Protein AF-A0A9D1U4Z6-F1 (afdb_monomer_lite)

Sequence (49 aa):
MRTKWLAFWHQPVVAFIGWTVFYFAVLMALVYLYGYSGLNSSTFIYNEF

Radius of gyration: 19.45 Å; chains: 1; bounding box: 47×27×41 Å

Structure (mmCIF, N/CA/C/O backbone):
data_AF-A0A9D1U4Z6-F1
#
_entry.id   AF-A0A9D1U4Z6-F1
#
loop_
_atom_site.group_PDB
_atom_site.id
_atom_site.type_symbol
_atom_site.label_atom_id
_atom_site.label_alt_id
_atom_site.label_comp_id
_atom_site.label_asym_id
_atom_site.label_entity_id
_atom_site.label_seq_id
_atom_site.pdbx_PDB_ins_code
_atom_site.Cartn_x
_atom_site.Cartn_y
_atom_site.Cartn_z
_atom_site.occupancy
_atom_site.B_iso_or_equiv
_atom_site.auth_seq_id
_atom_site.auth_comp_id
_atom_site.auth_asym_id
_atom_site.auth_atom_id
_atom_site.pdbx_PDB_model_num
ATOM 1 N N . MET A 1 1 ? -21.094 13.376 6.846 1.00 59.91 1 MET A N 1
ATOM 2 C CA . MET A 1 1 ? -20.521 12.291 6.007 1.00 59.91 1 MET A CA 1
ATOM 3 C C . MET A 1 1 ? -19.041 12.020 6.304 1.00 59.91 1 MET A C 1
ATOM 5 O O . MET A 1 1 ? -18.688 10.855 6.422 1.00 59.91 1 MET A O 1
ATOM 9 N N . ARG A 1 2 ? -18.192 13.042 6.509 1.00 61.38 2 ARG A N 1
ATOM 10 C CA . ARG A 1 2 ? -16.751 12.900 6.840 1.00 61.38 2 ARG A CA 1
ATOM 11 C C . ARG A 1 2 ? -16.435 12.009 8.056 1.00 61.38 2 ARG A C 1
ATOM 13 O O . ARG A 1 2 ? -15.464 11.267 8.041 1.00 61.38 2 ARG A O 1
ATOM 20 N N . THR A 1 3 ? -17.273 12.052 9.090 1.00 70.31 3 THR A N 1
ATOM 21 C CA . THR A 1 3 ? -17.058 11.333 10.359 1.00 70.31 3 THR A CA 1
ATOM 22 C C . THR A 1 3 ? -17.253 9.822 10.256 1.00 70.31 3 THR A C 1
ATOM 24 O O . THR A 1 3 ? -16.590 9.077 10.967 1.00 70.31 3 THR A O 1
ATOM 27 N N . LYS A 1 4 ? -18.104 9.350 9.336 1.00 73.38 4 LYS A N 1
ATOM 28 C CA . LYS A 1 4 ? -18.352 7.913 9.139 1.00 73.38 4 LYS A CA 1
ATOM 29 C C . LYS A 1 4 ? -17.143 7.190 8.542 1.00 73.38 4 LYS A C 1
ATOM 31 O O . LYS A 1 4 ? -16.827 6.086 8.961 1.00 73.38 4 LYS A O 1
ATOM 36 N N . TRP A 1 5 ? -16.443 7.840 7.616 1.00 74.56 5 TRP A N 1
ATOM 37 C CA . TRP A 1 5 ? -15.226 7.309 6.996 1.00 74.56 5 TRP A CA 1
ATOM 38 C C . TRP A 1 5 ? -14.066 7.202 7.985 1.00 74.56 5 TRP A C 1
ATOM 40 O O . TRP A 1 5 ? -13.374 6.190 8.021 1.00 74.56 5 TRP A O 1
ATOM 50 N N . LEU A 1 6 ? -13.896 8.221 8.830 1.00 74.25 6 LEU A N 1
ATOM 51 C CA . LEU A 1 6 ? -12.879 8.219 9.882 1.00 74.25 6 LEU A CA 1
ATOM 52 C C . LEU A 1 6 ? -13.177 7.167 10.958 1.00 74.25 6 LEU A C 1
ATOM 54 O O . LEU A 1 6 ? -12.265 6.481 11.404 1.00 74.25 6 LEU A O 1
ATOM 58 N N . ALA A 1 7 ? -14.450 6.999 11.331 1.00 76.88 7 ALA A N 1
ATOM 59 C CA . ALA A 1 7 ? -14.874 5.970 12.279 1.00 76.88 7 ALA A CA 1
ATOM 60 C C . ALA A 1 7 ? -14.656 4.547 11.738 1.00 76.88 7 ALA A C 1
ATOM 62 O O . ALA A 1 7 ? -14.284 3.651 12.492 1.00 76.88 7 ALA A O 1
ATOM 6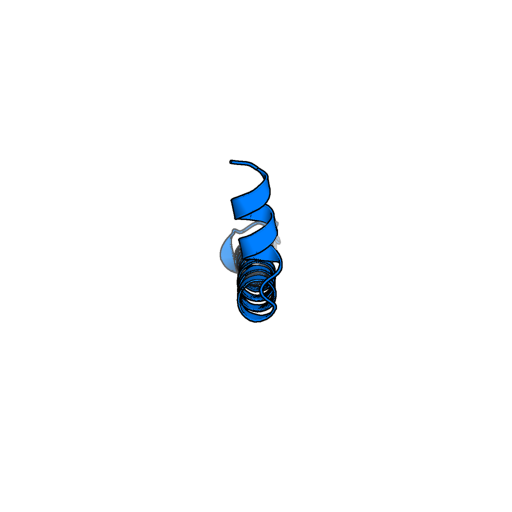3 N N . PHE A 1 8 ? -14.845 4.347 10.431 1.00 78.44 8 PHE A N 1
ATOM 64 C CA . PHE A 1 8 ? -14.577 3.073 9.766 1.00 78.44 8 PHE A CA 1
ATOM 65 C C . PHE A 1 8 ? -13.076 2.741 9.745 1.00 78.44 8 PHE A C 1
ATOM 67 O O . PHE A 1 8 ? -12.694 1.622 10.069 1.00 78.44 8 PHE A O 1
ATOM 74 N N . TRP A 1 9 ? -12.221 3.729 9.467 1.00 79.31 9 TRP A N 1
ATOM 75 C CA . TRP A 1 9 ? -10.760 3.578 9.523 1.00 79.31 9 TRP A CA 1
ATOM 76 C C . TRP A 1 9 ? -10.192 3.439 10.941 1.00 79.31 9 TRP A C 1
ATOM 78 O O . TRP A 1 9 ? -9.072 2.967 11.096 1.00 79.31 9 TRP A O 1
ATOM 88 N N . HIS A 1 10 ? -10.945 3.823 11.974 1.00 86.06 10 HIS A N 1
ATOM 89 C CA . HIS A 1 10 ? -10.546 3.633 13.372 1.00 86.06 10 HIS A CA 1
ATOM 90 C C . HIS A 1 10 ? -10.731 2.191 13.867 1.00 86.06 10 HIS A C 1
ATOM 92 O O . HIS A 1 10 ? -10.254 1.853 14.950 1.00 86.06 10 HIS A O 1
ATOM 98 N N . GLN A 1 11 ? -11.418 1.333 13.105 1.00 93.31 11 GLN A N 1
ATOM 99 C CA . GLN A 1 11 ? -11.521 -0.084 13.437 1.00 93.31 11 GLN A CA 1
ATOM 100 C C . GLN A 1 11 ? -10.158 -0.752 13.198 1.00 93.31 11 GLN A C 1
ATOM 102 O O . GLN A 1 11 ? -9.673 -0.736 12.064 1.00 93.31 11 GLN A O 1
ATOM 107 N N . PRO A 1 12 ? -9.538 -1.372 14.220 1.00 91.56 12 PRO A N 1
ATOM 108 C CA . PRO A 1 12 ? -8.156 -1.849 14.137 1.00 91.56 12 PRO A CA 1
ATOM 109 C C . PRO A 1 12 ? -7.954 -2.875 13.016 1.00 91.56 12 PRO A C 1
ATOM 111 O O . PRO A 1 12 ? -6.937 -2.851 12.331 1.00 91.56 12 PRO A O 1
ATOM 114 N N . VAL A 1 13 ? -8.955 -3.725 12.769 1.00 94.31 13 VAL A N 1
ATOM 115 C CA . VAL A 1 13 ? -8.937 -4.717 11.684 1.00 94.31 13 VAL A CA 1
ATOM 116 C C . VAL A 1 13 ? -8.980 -4.051 10.307 1.00 94.31 13 VAL A C 1
ATOM 118 O O . VAL A 1 13 ? -8.243 -4.446 9.409 1.00 94.31 13 VAL A O 1
ATOM 121 N N . VAL A 1 14 ? -9.809 -3.019 10.136 1.00 92.88 14 VAL A N 1
ATO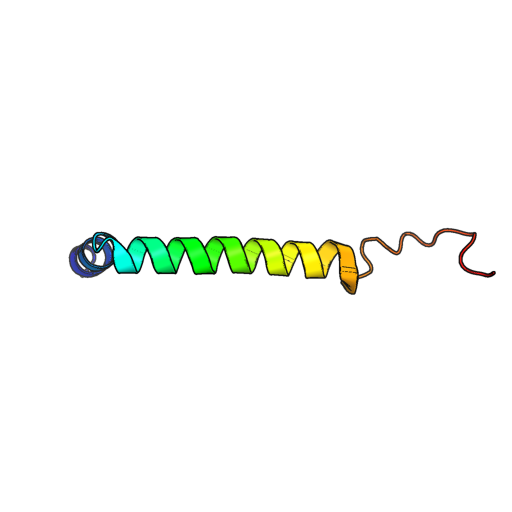M 122 C CA . VAL A 1 14 ? -9.922 -2.282 8.868 1.00 92.88 14 VAL A CA 1
ATOM 123 C C . VAL A 1 14 ? -8.627 -1.533 8.581 1.00 92.88 14 VAL A C 1
ATOM 125 O O . VAL A 1 14 ? -8.118 -1.609 7.465 1.00 92.88 14 VAL A O 1
ATOM 128 N N . ALA A 1 15 ? -8.065 -0.867 9.594 1.00 93.44 15 ALA A N 1
ATOM 129 C CA . ALA A 1 15 ? -6.776 -0.202 9.476 1.00 93.44 15 ALA A CA 1
ATOM 130 C C . ALA A 1 15 ? -5.666 -1.194 9.106 1.00 93.44 15 ALA A C 1
ATOM 132 O O . ALA A 1 15 ? -4.907 -0.937 8.175 1.00 93.44 15 ALA A O 1
ATOM 133 N N . PHE A 1 16 ? -5.604 -2.341 9.790 1.00 95.62 16 PHE A N 1
ATOM 134 C CA . PHE A 1 16 ? -4.635 -3.3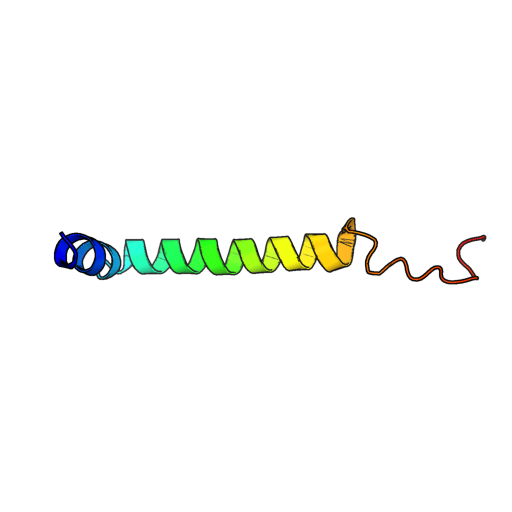96 9.507 1.00 95.62 16 PHE A CA 1
ATOM 135 C C . PHE A 1 16 ? -4.734 -3.883 8.058 1.00 95.62 16 PHE A C 1
ATOM 137 O O . PHE A 1 16 ? -3.749 -3.808 7.332 1.00 95.62 16 PHE A O 1
ATOM 144 N N . ILE A 1 17 ? -5.928 -4.287 7.606 1.00 97.00 17 ILE A N 1
ATOM 145 C CA . ILE A 1 17 ? -6.151 -4.757 6.230 1.00 97.00 17 ILE A CA 1
ATOM 146 C C . ILE A 1 17 ? -5.787 -3.667 5.217 1.00 97.00 17 ILE A C 1
ATOM 148 O O . ILE A 1 17 ? -5.109 -3.951 4.231 1.00 97.00 17 ILE A O 1
ATOM 152 N N . GLY A 1 18 ? -6.200 -2.422 5.465 1.00 96.62 18 GLY A N 1
ATOM 153 C CA . GLY A 1 18 ? -5.896 -1.292 4.591 1.00 96.62 18 GLY A CA 1
ATOM 154 C C . GLY A 1 18 ? -4.392 -1.076 4.424 1.00 96.62 18 GLY A C 1
ATOM 155 O O . GLY A 1 18 ? -3.908 -0.970 3.296 1.00 96.62 18 GLY A O 1
ATOM 156 N N . TRP A 1 19 ? -3.639 -1.090 5.528 1.00 95.81 19 TRP A N 1
ATOM 157 C CA . TRP A 1 19 ? -2.180 -0.999 5.489 1.00 95.81 19 TRP A CA 1
ATOM 158 C C . TRP A 1 19 ? -1.543 -2.211 4.811 1.00 95.81 19 TRP A C 1
ATOM 160 O O . TRP A 1 19 ? -0.666 -2.035 3.969 1.00 95.81 19 TRP A O 1
ATOM 170 N N . THR A 1 20 ? -1.996 -3.430 5.111 1.00 97.81 20 THR A N 1
ATOM 171 C CA . THR A 1 20 ? -1.483 -4.652 4.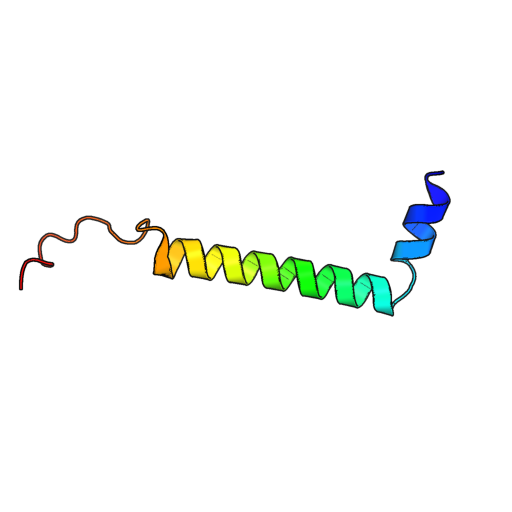477 1.00 97.81 20 THR A CA 1
ATOM 172 C C . THR A 1 20 ? -1.655 -4.614 2.961 1.00 97.81 20 THR A C 1
ATOM 174 O O . THR A 1 20 ? -0.690 -4.856 2.239 1.00 97.81 20 THR A O 1
ATOM 177 N N . VAL A 1 21 ? -2.848 -4.265 2.467 1.00 98.44 21 VAL A N 1
ATOM 178 C CA . VAL A 1 21 ? -3.117 -4.157 1.024 1.00 98.44 21 VAL A CA 1
ATOM 179 C C . VAL A 1 21 ? -2.258 -3.064 0.391 1.00 98.44 21 VAL A C 1
ATOM 181 O O . VAL A 1 21 ? -1.702 -3.280 -0.684 1.00 98.44 21 VAL A O 1
ATOM 184 N N . PHE A 1 22 ? -2.099 -1.917 1.059 1.00 98.12 22 PHE A N 1
ATOM 185 C CA . PHE A 1 22 ? -1.253 -0.831 0.569 1.00 98.12 22 PHE A CA 1
ATOM 186 C C . PHE A 1 22 ? 0.211 -1.264 0.417 1.00 98.12 22 PHE A C 1
ATOM 188 O O . PHE A 1 22 ? 0.777 -1.144 -0.669 1.00 98.12 22 PHE A O 1
ATOM 195 N N . TYR A 1 23 ? 0.817 -1.820 1.470 1.00 98.19 23 TYR A N 1
ATOM 196 C CA . TYR A 1 23 ? 2.207 -2.279 1.411 1.00 98.19 23 TYR A CA 1
ATOM 197 C C . TYR A 1 23 ? 2.394 -3.423 0.413 1.00 98.19 23 TYR A C 1
ATOM 199 O O . TYR A 1 23 ? 3.385 -3.442 -0.313 1.00 98.19 23 TYR A O 1
ATOM 207 N N . PHE A 1 24 ? 1.428 -4.339 0.315 1.00 98.38 24 PHE A N 1
ATOM 208 C CA . PHE A 1 24 ? 1.449 -5.393 -0.695 1.00 98.38 24 PHE A CA 1
ATOM 209 C C . PHE A 1 24 ? 1.425 -4.824 -2.119 1.00 98.38 24 PHE A C 1
ATOM 211 O O . PHE A 1 24 ? 2.228 -5.234 -2.953 1.00 98.38 24 PHE A O 1
ATOM 218 N N . ALA A 1 25 ? 0.564 -3.841 -2.398 1.00 98.50 25 ALA A N 1
ATOM 219 C CA . ALA A 1 25 ? 0.508 -3.187 -3.703 1.00 98.50 25 ALA A CA 1
ATOM 220 C C . ALA A 1 25 ? 1.827 -2.477 -4.048 1.00 98.50 25 ALA A C 1
ATOM 222 O O . ALA A 1 25 ? 2.296 -2.583 -5.180 1.00 98.50 25 ALA A O 1
ATOM 223 N N . VAL A 1 26 ? 2.461 -1.815 -3.071 1.00 98.25 26 VAL A N 1
ATOM 224 C CA . VAL A 1 26 ? 3.795 -1.216 -3.243 1.00 98.25 26 VAL A CA 1
ATOM 225 C C . VAL A 1 26 ? 4.832 -2.287 -3.586 1.00 98.25 26 VAL A C 1
ATOM 227 O O . VAL A 1 26 ? 5.579 -2.117 -4.546 1.00 98.25 26 VAL A O 1
ATOM 230 N N . LEU A 1 27 ? 4.857 -3.413 -2.867 1.00 97.75 27 LEU A N 1
ATOM 231 C CA . LEU A 1 27 ? 5.770 -4.521 -3.167 1.00 97.75 27 LEU A CA 1
ATOM 232 C C . LEU A 1 27 ? 5.532 -5.102 -4.566 1.00 97.75 27 LEU A C 1
ATOM 234 O O . LEU A 1 27 ? 6.491 -5.320 -5.301 1.00 97.75 27 LEU A O 1
ATOM 238 N N . MET A 1 28 ? 4.273 -5.297 -4.966 1.00 97.62 28 MET A N 1
ATOM 239 C CA . MET A 1 28 ? 3.928 -5.768 -6.310 1.00 97.62 28 MET A CA 1
ATOM 240 C C . MET A 1 28 ? 4.371 -4.780 -7.391 1.00 97.62 28 MET A C 1
ATOM 242 O O . MET A 1 28 ? 4.916 -5.201 -8.410 1.00 97.62 28 MET A O 1
ATOM 246 N N . ALA A 1 29 ? 4.195 -3.476 -7.163 1.00 96.06 29 ALA A N 1
ATOM 247 C CA . ALA A 1 29 ? 4.679 -2.446 -8.073 1.00 96.06 29 ALA A CA 1
ATOM 248 C C . ALA A 1 29 ? 6.208 -2.482 -8.192 1.00 96.06 29 ALA A C 1
ATOM 250 O O . ALA A 1 29 ? 6.728 -2.430 -9.301 1.00 96.06 29 ALA A O 1
ATOM 251 N N . LEU A 1 30 ? 6.933 -2.641 -7.081 1.00 94.69 30 LEU A N 1
ATOM 252 C CA . LEU A 1 30 ? 8.390 -2.782 -7.100 1.00 94.69 30 LEU A CA 1
ATOM 253 C C . LEU A 1 30 ? 8.828 -4.040 -7.862 1.00 94.69 30 LEU A C 1
ATOM 255 O O . LEU A 1 30 ? 9.681 -3.950 -8.740 1.00 94.69 30 LEU A O 1
ATOM 259 N N . VAL A 1 31 ? 8.221 -5.199 -7.592 1.00 93.62 31 VAL A N 1
ATOM 260 C CA . VAL A 1 31 ? 8.513 -6.446 -8.322 1.00 93.62 31 VAL A CA 1
ATOM 261 C C . VAL A 1 31 ? 8.231 -6.285 -9.813 1.00 93.62 31 VAL A C 1
ATOM 263 O O . VAL A 1 31 ? 9.041 -6.700 -10.637 1.00 93.62 31 VAL A O 1
ATOM 266 N N . TYR A 1 32 ? 7.118 -5.652 -10.178 1.00 92.06 32 TYR A N 1
ATOM 267 C CA . TYR A 1 32 ? 6.796 -5.387 -11.574 1.00 92.06 32 TYR A CA 1
ATOM 268 C C . TYR A 1 32 ? 7.830 -4.461 -12.217 1.00 92.06 32 TYR A C 1
ATOM 270 O O . TYR A 1 32 ? 8.387 -4.795 -13.259 1.00 92.06 32 TYR A O 1
ATOM 278 N N . LEU A 1 33 ? 8.142 -3.329 -11.584 1.00 89.38 33 LEU A N 1
ATOM 279 C CA . LEU A 1 33 ? 9.068 -2.342 -12.130 1.00 89.38 33 LEU A CA 1
ATOM 280 C C . LEU A 1 33 ? 10.490 -2.903 -12.269 1.00 89.38 33 LEU A C 1
ATOM 282 O O . LEU A 1 33 ? 11.100 -2.763 -13.325 1.00 89.38 33 LEU A O 1
ATOM 286 N N . TYR A 1 34 ? 11.008 -3.603 -11.265 1.00 85.62 34 TYR A N 1
ATOM 287 C CA . TYR A 1 34 ? 12.389 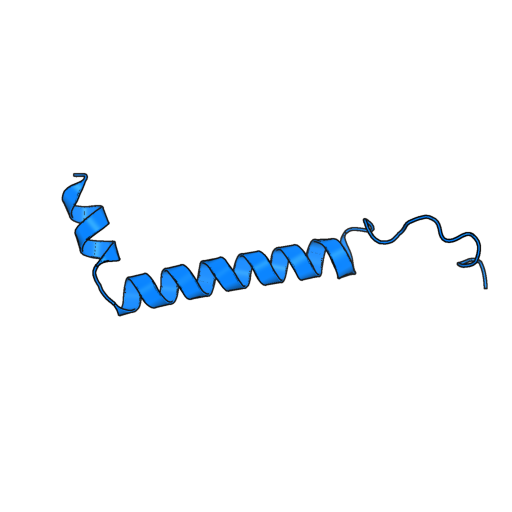-4.093 -11.295 1.00 85.62 34 TYR A CA 1
ATOM 288 C C . TYR A 1 34 ? 12.544 -5.494 -11.905 1.00 85.62 34 TYR A C 1
ATOM 290 O O . TYR A 1 34 ? 13.632 -5.834 -12.365 1.00 85.62 34 TYR A O 1
ATOM 298 N N . GLY A 1 35 ? 11.485 -6.303 -11.935 1.00 81.31 35 GLY A N 1
ATOM 299 C CA . GLY A 1 35 ? 11.524 -7.673 -12.453 1.00 81.31 35 GLY A CA 1
ATOM 300 C C . GLY A 1 35 ? 10.969 -7.839 -13.868 1.00 81.31 35 GLY A C 1
ATOM 301 O O . GLY A 1 35 ? 11.456 -8.689 -14.604 1.00 81.31 35 GLY A O 1
ATOM 302 N N . TYR A 1 36 ? 9.971 -7.039 -14.262 1.00 82.12 36 TYR A N 1
ATOM 303 C CA . TYR A 1 36 ? 9.187 -7.301 -15.479 1.00 82.12 36 TYR A CA 1
ATOM 304 C C . TYR A 1 36 ? 9.026 -6.098 -16.413 1.00 82.12 36 TYR A C 1
ATOM 306 O O . TYR A 1 36 ? 8.804 -6.287 -17.604 1.00 82.12 36 TYR A O 1
ATOM 314 N N . SER A 1 37 ? 9.142 -4.864 -15.918 1.00 80.44 37 SER A N 1
ATOM 315 C CA . SER A 1 37 ? 8.831 -3.665 -16.711 1.00 80.44 37 SER A CA 1
ATOM 316 C C . SER A 1 37 ? 9.885 -3.309 -17.762 1.00 80.44 37 SER A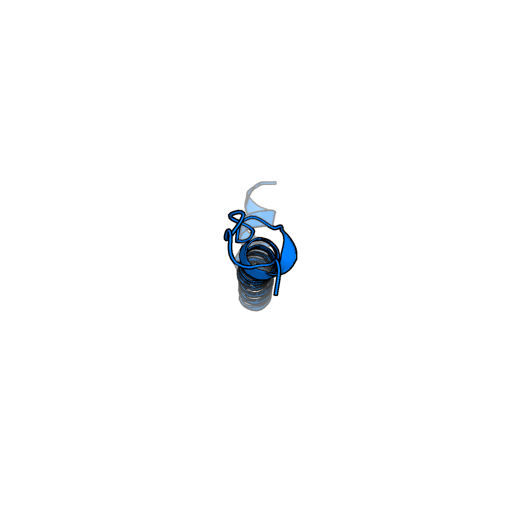 C 1
ATOM 318 O O . SER A 1 37 ? 9.705 -2.348 -18.505 1.00 80.44 37 SER A O 1
ATOM 320 N N . GLY A 1 38 ? 11.008 -4.031 -17.804 1.00 70.38 38 GLY A N 1
ATOM 321 C CA . GLY A 1 38 ? 12.123 -3.696 -18.686 1.00 70.38 38 GLY A CA 1
ATOM 322 C C . GLY A 1 38 ? 12.862 -2.411 -18.289 1.00 70.38 38 GLY A C 1
ATOM 323 O O . GLY A 1 38 ? 13.795 -2.019 -18.970 1.00 70.38 38 GLY A O 1
ATOM 324 N N . LEU A 1 39 ? 12.545 -1.761 -17.162 1.00 67.00 39 LEU A N 1
ATOM 325 C CA . LEU A 1 39 ? 13.348 -0.625 -16.673 1.00 67.00 39 LEU A CA 1
ATOM 326 C C . LEU A 1 39 ? 14.788 -1.031 -16.315 1.00 67.00 39 LEU A C 1
ATOM 328 O O . LEU A 1 39 ? 15.705 -0.224 -16.435 1.00 67.00 39 LEU A O 1
ATOM 332 N N . ASN A 1 40 ? 14.992 -2.295 -15.933 1.00 60.00 40 ASN A N 1
ATOM 333 C CA . ASN A 1 40 ? 16.315 -2.902 -15.777 1.00 60.00 40 ASN A CA 1
ATOM 334 C C . ASN A 1 40 ? 16.892 -3.447 -17.095 1.00 60.00 40 ASN A C 1
ATOM 336 O O . ASN A 1 40 ? 18.051 -3.852 -17.112 1.00 60.00 40 ASN A O 1
ATOM 340 N N . SER A 1 41 ? 16.141 -3.420 -18.205 1.00 58.09 41 SER A N 1
ATOM 341 C CA . SER A 1 41 ? 16.697 -3.619 -19.545 1.00 58.09 41 SER A CA 1
ATOM 342 C C . SER A 1 41 ? 17.304 -2.308 -20.043 1.00 58.09 41 SER A C 1
ATOM 344 O O . SER A 1 41 ? 16.996 -1.834 -21.141 1.00 58.09 41 SER A O 1
ATOM 346 N N . SER A 1 42 ? 18.221 -1.728 -19.254 1.00 56.94 42 SER A N 1
ATOM 347 C CA . SER A 1 42 ? 19.318 -1.047 -19.925 1.00 56.94 42 SER A CA 1
ATOM 348 C C . SER A 1 42 ? 19.871 -2.095 -20.880 1.00 56.94 42 SER A C 1
ATOM 350 O O . SER A 1 42 ? 20.089 -3.248 -20.508 1.00 56.94 42 SER A O 1
ATOM 352 N N . THR A 1 43 ? 19.904 -1.739 -22.151 1.00 56.12 43 THR A N 1
ATOM 353 C CA . THR A 1 43 ? 20.516 -2.481 -23.240 1.00 56.12 43 THR A CA 1
ATOM 354 C C . THR A 1 43 ? 21.959 -2.785 -22.846 1.00 56.12 43 THR A C 1
ATOM 356 O O . THR A 1 43 ? 22.889 -2.069 -23.199 1.00 56.12 43 THR A O 1
ATOM 359 N N . PHE A 1 44 ? 22.155 -3.804 -22.012 1.00 59.06 44 PHE A N 1
ATOM 360 C CA . PHE A 1 44 ? 23.463 -4.274 -21.627 1.00 59.06 44 PHE A CA 1
ATOM 361 C C . PHE A 1 44 ? 24.016 -4.918 -22.887 1.00 59.06 44 PHE A C 1
ATOM 363 O O . PHE A 1 44 ? 23.496 -5.929 -23.354 1.00 59.06 44 PHE A O 1
ATOM 370 N N . ILE A 1 45 ? 25.047 -4.294 -23.450 1.00 61.50 45 ILE A N 1
ATOM 371 C CA . ILE A 1 45 ? 25.698 -4.632 -24.728 1.00 61.50 45 ILE A CA 1
ATOM 372 C C . ILE A 1 45 ? 26.312 -6.061 -24.723 1.00 61.50 45 ILE A C 1
ATOM 374 O O . ILE A 1 45 ? 26.979 -6.460 -25.666 1.00 61.50 45 ILE A O 1
ATOM 378 N N . TYR A 1 46 ? 26.065 -6.875 -23.690 1.00 61.69 46 TYR A N 1
ATOM 379 C CA . TYR A 1 46 ? 26.482 -8.278 -23.611 1.00 61.69 46 TYR A CA 1
ATOM 380 C C . TYR A 1 46 ? 25.324 -9.288 -23.611 1.00 61.69 46 TYR A C 1
ATOM 382 O O . TYR A 1 46 ? 25.580 -10.476 -23.456 1.00 61.69 46 TYR A O 1
ATOM 390 N N . ASN A 1 47 ? 24.066 -8.870 -23.801 1.00 57.56 47 ASN A N 1
ATOM 391 C CA . ASN A 1 47 ? 22.924 -9.797 -23.906 1.00 57.56 47 ASN A CA 1
ATOM 392 C C . ASN A 1 47 ? 22.800 -10.462 -25.300 1.00 57.56 47 ASN A C 1
ATOM 394 O O . ASN A 1 47 ? 21.699 -10.783 -25.741 1.00 57.56 47 ASN A O 1
ATOM 398 N N . GLU A 1 48 ? 23.925 -10.624 -26.003 1.00 60.16 48 GLU A N 1
ATOM 399 C CA . GLU A 1 48 ? 24.046 -11.323 -27.293 1.00 60.16 48 GLU A CA 1
ATOM 400 C C . GLU A 1 48 ? 24.864 -12.628 -27.178 1.00 60.16 48 GLU A C 1
ATOM 402 O O . GLU A 1 48 ? 25.352 -13.141 -28.184 1.00 60.16 48 GLU A O 1
ATOM 407 N N . PHE A 1 49 ? 25.013 -13.174 -25.963 1.00 60.28 49 PHE A N 1
ATOM 408 C CA . PHE A 1 49 ? 25.596 -14.498 -25.714 1.00 60.28 49 PHE A CA 1
ATOM 409 C C . PHE A 1 49 ? 24.614 -15.413 -24.985 1.00 60.28 49 PHE A C 1
ATOM 411 O O . PHE A 1 49 ? 24.024 -14.959 -23.979 1.00 60.28 49 PHE A O 1
#

Organism: NCBI:txid2838638

pLDDT: mean 81.47, std 15.22, range [56.12, 98.5]

Secondary structure (DSSP, 8-state):
-HHHHHHHHTSHHHHHHHHHHHHHHHHHHHHIIIIISSTT----TTTT-

InterPro domains:
  IPR021008 D-Ala-teichoic acid biosynthesis protein DltX [PF12459] (8-49)

Foldseek 3Di:
DVVVVVVQCPPPVSVVVVVVVVVVVVVVVVCCCCPPVCPVVPVPVPPPD